Protein AF-A0AAV7A1L1-F1 (afdb_monomer)

pLDDT: mean 84.7, std 12.06, range [51.22, 97.75]

Mean predicted aligned error: 12.56 Å

InterPro domains:
  IPR001770 G-protein, gamma subunit [PR00321] (28-43)
  IPR001770 G-protein, gamma subunit [PR00321] (44-58)
  IPR001770 G-protein, gamma subunit [PR00321] (64-81)
  IPR001770 G-protein, gamma subunit [PTHR13809] (8-86)
  IPR015898 G-protein, gamma subunit-like domain [PF00631] (24-85)
  IPR015898 G-protein, gamma subunit-like domain [PS50058] (21-86)
  IPR015898 G-protein, gamma subunit-like domain [SM00224] (25-86)
  IPR015898 G-protein, gamma subunit-like domain [SM01224] (21-86)
  IPR015898 G-protein, gamma subunit-like domain [cd00068] (25-81)
  IPR036284 G-protein gamma-like domain superfamily [G3DSA:4.10.260.10] (18-86)
  IPR036284 G-protein gamma-like domain superfamily [SSF48670] (17-79)

Solvent-accessible surface area (backbone atoms only — not comparable to full-atom values): 5308 Å² total; per-residue (Å²): 121,73,68,60,54,56,50,52,52,52,50,53,51,52,51,52,52,50,52,51,53,53,51,51,51,54,52,50,50,52,51,52,55,49,50,54,56,63,68,67,56,89,78,78,57,67,71,55,55,52,50,53,52,52,51,52,48,62,71,44,40,80,76,33,57,85,75,63,58,64,57,74,90,75,43,89,84,55,76,80,81,79,79,77,87,124

Radius of gyration: 33.42 Å; Cα contacts (8 Å, |Δi|>4): 11; chains: 1; bounding box: 65×34×86 Å

Organism: Engystomops pustulosus (NCBI:txid76066)

Sequence (86 aa):
MRRTQRKSWAEKKKFATKMSATANVSAMKKVVQQLRVEAGINRVKVSQAAADLKQFCMQNAQHDPLLTGISSSTNPFRPPKVCSFL

Structure (mmCIF, N/CA/C/O backbone):
data_AF-A0AAV7A1L1-F1
#
_entry.id   AF-A0AAV7A1L1-F1
#
loop_
_atom_site.group_PDB
_atom_site.id
_atom_site.type_symbol
_atom_site.label_atom_id
_atom_site.label_alt_id
_atom_site.label_comp_id
_atom_site.label_asym_id
_atom_site.label_entity_id
_atom_site.label_seq_id
_atom_site.pdbx_PDB_ins_code
_atom_site.Cartn_x
_atom_site.Cartn_y
_atom_site.Cartn_z
_atom_site.occupancy
_atom_site.B_iso_or_equiv
_atom_site.auth_seq_id
_atom_site.auth_comp_id
_atom_site.auth_asym_id
_atom_site.auth_atom_id
_atom_site.pdbx_PDB_model_num
ATOM 1 N N .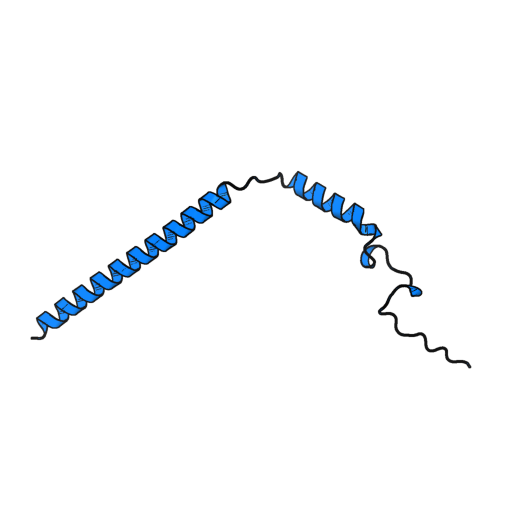 MET A 1 1 ? -14.956 -12.128 61.703 1.00 60.00 1 MET A N 1
ATOM 2 C CA . MET A 1 1 ? -13.715 -11.814 60.950 1.00 60.00 1 MET A CA 1
ATOM 3 C C . MET A 1 1 ? -13.718 -12.208 59.462 1.00 60.00 1 MET A C 1
ATOM 5 O O . MET A 1 1 ? -13.293 -11.398 58.657 1.00 60.00 1 MET A O 1
ATOM 9 N N . ARG A 1 2 ? -14.215 -13.380 59.025 1.00 61.34 2 ARG A N 1
ATOM 10 C CA . ARG A 1 2 ? -14.135 -13.788 57.593 1.00 61.34 2 ARG A CA 1
ATOM 11 C C . ARG A 1 2 ? -15.060 -13.029 56.614 1.00 61.34 2 ARG A C 1
ATOM 13 O O . ARG A 1 2 ? -14.751 -12.912 55.431 1.00 61.34 2 ARG A O 1
ATOM 20 N N . ARG A 1 3 ? -16.194 -12.485 57.082 1.00 63.00 3 ARG A N 1
ATOM 21 C CA . ARG A 1 3 ? -17.155 -11.738 56.234 1.00 63.00 3 ARG A CA 1
ATOM 22 C C . ARG A 1 3 ? -16.624 -10.380 55.757 1.00 63.00 3 ARG A C 1
ATOM 24 O O . ARG A 1 3 ? -16.929 -9.979 54.639 1.00 63.00 3 ARG A O 1
ATOM 31 N N . THR A 1 4 ? -15.822 -9.692 56.565 1.00 65.38 4 THR A N 1
ATOM 32 C CA . THR A 1 4 ? -15.229 -8.391 56.212 1.00 65.38 4 THR A CA 1
ATOM 33 C C . THR A 1 4 ? -14.141 -8.527 55.145 1.00 65.38 4 THR A C 1
ATOM 35 O O . THR A 1 4 ? -14.098 -7.715 54.225 1.00 65.38 4 THR A O 1
ATOM 38 N N . GLN A 1 5 ? -13.349 -9.606 55.165 1.00 66.12 5 GLN A N 1
ATOM 39 C CA . GLN A 1 5 ? -12.371 -9.873 54.102 1.00 66.12 5 GLN A CA 1
ATOM 40 C C . GLN A 1 5 ? -13.017 -10.152 52.736 1.00 66.12 5 GLN A C 1
ATOM 42 O O . GLN A 1 5 ? -12.553 -9.621 51.729 1.00 66.12 5 GLN A O 1
ATOM 47 N N . ARG A 1 6 ? -14.122 -10.915 52.678 1.00 68.62 6 ARG A N 1
ATOM 48 C CA . ARG A 1 6 ? -14.843 -11.153 51.408 1.00 68.62 6 ARG A CA 1
ATOM 49 C C . ARG A 1 6 ? -15.423 -9.867 50.815 1.00 68.62 6 ARG A C 1
ATOM 51 O O . ARG A 1 6 ? -15.368 -9.695 49.601 1.00 68.62 6 ARG A O 1
ATOM 58 N N . LYS A 1 7 ? -15.948 -8.964 51.653 1.00 70.94 7 LYS A N 1
ATOM 59 C CA . LYS A 1 7 ? -16.447 -7.653 51.201 1.00 70.94 7 LYS A CA 1
ATOM 60 C C . LYS A 1 7 ? -15.315 -6.791 50.628 1.00 70.94 7 LYS A C 1
ATOM 62 O O . LYS A 1 7 ? -15.437 -6.328 49.500 1.00 70.94 7 LYS A O 1
ATOM 67 N N . SER A 1 8 ? -14.183 -6.700 51.332 1.00 81.06 8 SER A N 1
ATOM 68 C CA . SER A 1 8 ? -12.997 -5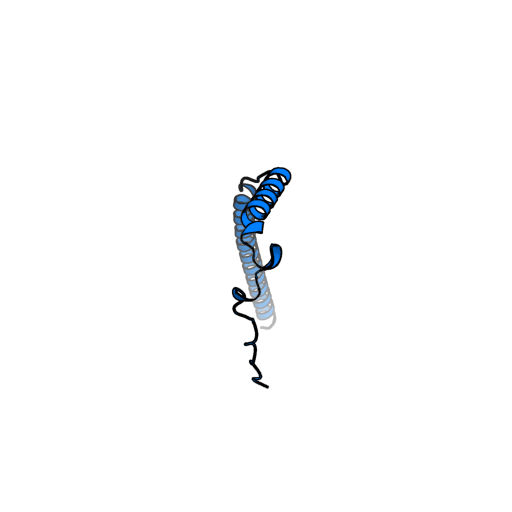.961 50.871 1.00 81.06 8 SER A CA 1
ATOM 69 C C . SER A 1 8 ? -12.452 -6.479 49.533 1.00 81.06 8 SER A C 1
ATOM 71 O O . SER A 1 8 ? -12.117 -5.693 48.646 1.00 81.06 8 SER A O 1
ATOM 73 N N . TRP A 1 9 ? -12.407 -7.801 49.342 1.00 75.50 9 TRP A N 1
ATOM 74 C CA . TRP A 1 9 ? -11.931 -8.394 48.090 1.00 75.50 9 TRP A CA 1
ATOM 75 C C . TRP A 1 9 ? -12.888 -8.126 46.920 1.00 75.50 9 TRP A C 1
ATOM 77 O O . TRP A 1 9 ? -12.449 -7.822 45.811 1.00 75.50 9 TRP A O 1
ATOM 87 N N . ALA A 1 10 ? -14.200 -8.163 47.172 1.00 84.69 10 ALA A N 1
ATOM 88 C CA . ALA A 1 10 ? -15.207 -7.807 46.176 1.00 84.69 10 ALA A CA 1
ATOM 89 C C . ALA A 1 10 ? -15.128 -6.323 45.770 1.00 84.69 10 ALA A C 1
ATOM 91 O O . ALA A 1 10 ? -15.269 -6.010 44.591 1.00 84.69 10 ALA A O 1
ATOM 92 N N . GLU A 1 11 ? -14.863 -5.412 46.708 1.00 82.56 11 GLU A N 1
ATOM 93 C CA . GLU A 1 11 ? -14.672 -3.980 46.431 1.00 82.56 11 GLU A CA 1
ATOM 94 C C . GLU A 1 11 ? -13.401 -3.699 45.628 1.00 82.56 11 GLU A C 1
ATOM 96 O O . GLU A 1 11 ? -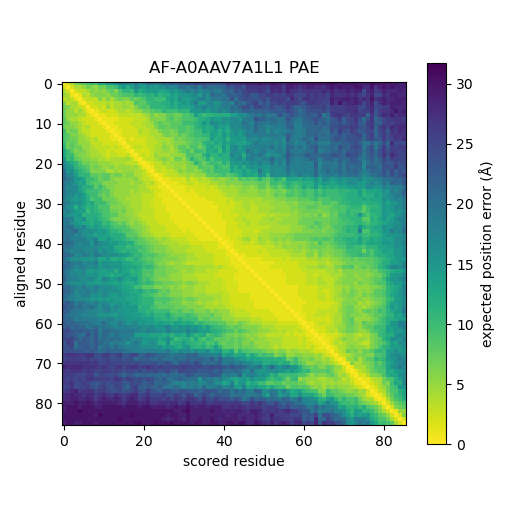13.460 -3.002 44.614 1.00 82.56 11 GLU A O 1
ATOM 101 N N . LYS A 1 12 ? -12.274 -4.318 46.005 1.00 81.69 12 LYS A N 1
ATOM 102 C CA . LYS A 1 12 ? -11.026 -4.245 45.229 1.00 81.69 12 LYS A CA 1
ATOM 103 C C . LYS A 1 12 ? -11.223 -4.755 43.802 1.00 81.69 12 LYS A C 1
ATOM 105 O O . LYS A 1 12 ? -10.762 -4.117 42.858 1.00 81.69 12 LYS A O 1
ATOM 110 N N . LYS A 1 13 ? -11.961 -5.858 43.628 1.00 83.94 13 LYS A N 1
ATOM 111 C CA . LYS A 1 13 ? -12.279 -6.408 42.304 1.00 83.94 13 LYS A CA 1
ATOM 112 C C . LYS A 1 13 ? -13.159 -5.454 41.488 1.00 83.94 13 LYS A C 1
ATOM 114 O O . LYS A 1 13 ? -12.851 -5.203 40.329 1.00 83.94 13 LYS A O 1
ATOM 119 N N . LYS A 1 14 ? -14.194 -4.857 42.094 1.00 84.06 14 LYS A N 1
ATOM 120 C CA . LYS A 1 14 ? -15.046 -3.840 41.446 1.00 84.06 14 LYS A CA 1
ATOM 121 C C . LYS A 1 14 ? -14.248 -2.611 40.999 1.00 84.06 14 LYS A C 1
ATOM 123 O O . LYS A 1 14 ? -14.447 -2.131 39.885 1.00 84.06 14 LYS A O 1
ATOM 128 N N . PHE A 1 15 ? -13.335 -2.120 41.837 1.00 81.75 15 PHE A N 1
ATOM 129 C CA . PHE A 1 15 ? -12.474 -0.985 41.503 1.00 81.75 15 PHE A CA 1
ATOM 130 C C . PHE A 1 15 ? -11.504 -1.317 40.359 1.00 81.75 15 PHE A C 1
ATOM 132 O O . PHE A 1 15 ? -11.402 -0.550 39.404 1.00 81.75 15 PHE A O 1
ATOM 139 N N . ALA A 1 16 ? -10.870 -2.495 40.393 1.00 80.69 16 ALA A N 1
ATOM 140 C CA . ALA A 1 16 ? -9.981 -2.961 39.328 1.00 80.69 16 ALA A CA 1
ATOM 141 C C . ALA A 1 16 ? -10.708 -3.107 37.978 1.00 80.69 16 ALA A C 1
ATOM 143 O O . ALA A 1 16 ? -10.208 -2.647 36.952 1.00 80.69 16 ALA A O 1
ATOM 144 N N . THR A 1 17 ? -11.922 -3.672 37.967 1.00 82.44 17 THR A N 1
ATOM 145 C CA . THR A 1 17 ? -12.746 -3.766 36.749 1.00 82.44 17 THR A CA 1
ATOM 146 C C . THR A 1 17 ? -13.137 -2.383 36.222 1.00 82.44 17 THR A C 1
ATOM 148 O O . THR A 1 17 ? -13.065 -2.150 35.018 1.00 82.44 17 THR A O 1
ATOM 151 N N . LYS A 1 18 ? -13.487 -1.436 37.104 1.00 82.44 18 LYS A N 1
ATOM 152 C CA . LYS A 1 18 ? -13.796 -0.051 36.714 1.00 82.44 18 LYS A CA 1
ATOM 153 C C . LYS A 1 18 ? -12.581 0.651 36.100 1.00 82.44 18 LYS A C 1
ATOM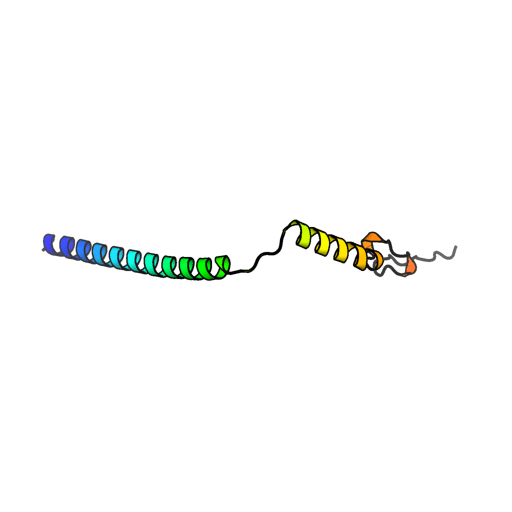 155 O O . LYS A 1 18 ? -12.720 1.288 35.060 1.00 82.44 18 LYS A O 1
ATOM 160 N N . MET A 1 19 ? -11.396 0.488 36.692 1.00 79.12 19 MET A N 1
ATOM 161 C CA . MET A 1 19 ? -10.147 1.037 36.154 1.00 79.12 19 MET A CA 1
ATOM 162 C C . MET A 1 19 ? -9.786 0.448 34.784 1.00 79.12 19 MET A C 1
ATOM 164 O O . MET A 1 19 ? -9.441 1.193 33.865 1.00 79.12 19 MET A O 1
ATOM 168 N N . SER A 1 20 ? -9.933 -0.869 34.611 1.00 78.94 20 SER A N 1
ATOM 169 C CA . SER A 1 20 ? -9.739 -1.532 33.315 1.00 78.94 20 SER A CA 1
ATOM 170 C C . SER A 1 20 ? -10.725 -1.016 32.258 1.00 78.94 20 SER A C 1
ATOM 172 O O . SER A 1 20 ? -10.313 -0.668 31.153 1.00 78.94 20 SER A O 1
ATOM 174 N N . ALA A 1 21 ? -12.003 -0.849 32.610 1.00 81.31 21 ALA A N 1
ATOM 175 C CA . ALA A 1 21 ? -13.002 -0.281 31.707 1.00 81.31 21 ALA A CA 1
ATOM 176 C C . ALA A 1 21 ? -12.651 1.159 31.284 1.00 81.31 21 ALA A C 1
ATOM 178 O O . ALA A 1 21 ? -12.748 1.494 30.105 1.00 81.31 21 ALA A O 1
ATOM 179 N N . THR A 1 22 ? -12.179 2.006 32.207 1.00 82.00 22 THR A N 1
ATOM 180 C CA . THR A 1 22 ? -11.746 3.375 31.871 1.00 82.00 22 THR A CA 1
ATOM 181 C C . THR A 1 22 ? -10.514 3.418 30.964 1.00 82.00 22 THR A C 1
ATOM 183 O O . THR A 1 22 ? -10.447 4.271 30.078 1.00 82.00 22 THR A O 1
ATOM 186 N N . ALA A 1 23 ? -9.569 2.486 31.136 1.00 82.44 23 ALA A N 1
ATOM 187 C CA . ALA A 1 23 ? -8.398 2.354 30.269 1.00 82.44 23 ALA A CA 1
ATOM 188 C C . ALA A 1 23 ? -8.784 1.893 28.851 1.00 82.44 23 ALA A C 1
ATOM 190 O O . ALA A 1 23 ? -8.267 2.410 27.863 1.00 82.44 23 ALA A O 1
ATOM 191 N N . ASN A 1 24 ? -9.764 0.996 28.734 1.00 90.19 24 ASN A N 1
ATOM 192 C CA . ASN A 1 24 ? -10.295 0.575 27.437 1.00 90.19 24 ASN A CA 1
ATOM 193 C C . ASN A 1 24 ? -11.005 1.731 26.714 1.00 90.19 24 ASN A C 1
ATOM 195 O O . ASN A 1 24 ? -10.800 1.936 25.520 1.00 90.19 24 ASN A O 1
ATOM 199 N N . VAL A 1 25 ? -11.778 2.547 27.438 1.00 91.12 25 VAL A N 1
ATOM 200 C CA . VAL A 1 25 ? -12.437 3.732 26.862 1.00 91.12 25 VAL A CA 1
ATOM 201 C C . VAL A 1 25 ? -11.417 4.768 26.382 1.00 91.12 25 VAL A C 1
ATOM 203 O O . VAL A 1 25 ? -11.610 5.369 25.325 1.00 91.12 25 VAL A O 1
ATOM 206 N N . SER A 1 26 ? -10.325 4.996 27.118 1.00 90.31 26 SER A N 1
ATOM 207 C CA . SER A 1 26 ? -9.286 5.937 26.683 1.00 90.31 26 SER A CA 1
ATOM 208 C C . SER A 1 26 ? -8.518 5.424 25.459 1.00 90.31 26 SER A C 1
ATOM 210 O O . SER A 1 26 ? -8.246 6.210 24.551 1.00 90.31 26 SER A O 1
ATOM 212 N N . ALA A 1 27 ? -8.249 4.117 25.374 1.00 93.00 27 ALA A N 1
ATOM 213 C CA . ALA A 1 27 ? -7.681 3.490 24.182 1.00 93.00 27 ALA A CA 1
ATOM 214 C C . ALA A 1 27 ? -8.615 3.629 22.966 1.00 93.00 27 ALA A C 1
ATOM 216 O O . ALA A 1 27 ? -8.184 4.078 21.906 1.00 93.00 27 ALA A O 1
ATOM 217 N N . MET A 1 28 ? -9.911 3.350 23.129 1.00 94.06 28 MET A N 1
ATOM 218 C CA . MET A 1 28 ? -10.899 3.509 22.056 1.00 94.06 28 MET A CA 1
ATOM 219 C C . MET A 1 28 ? -11.007 4.953 21.562 1.00 94.06 28 MET A C 1
ATOM 221 O O . MET A 1 28 ? -11.108 5.186 20.361 1.00 94.06 28 MET A O 1
ATOM 225 N N . LYS A 1 29 ? -10.947 5.942 22.463 1.00 95.56 29 LYS A N 1
ATOM 226 C CA . LYS A 1 29 ? -10.942 7.361 22.074 1.00 95.56 29 LYS A CA 1
ATOM 227 C C . LYS A 1 29 ? -9.753 7.703 21.176 1.00 95.56 29 LYS A C 1
ATOM 229 O O . LYS A 1 29 ? -9.939 8.419 20.195 1.00 95.56 29 LYS A O 1
ATOM 234 N N . LYS A 1 30 ? -8.564 7.165 21.475 1.00 95.62 30 LYS A N 1
ATOM 235 C CA . LYS A 1 30 ? -7.372 7.339 20.628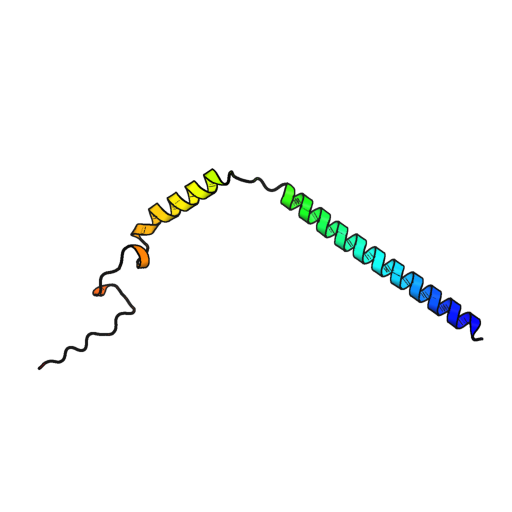 1.00 95.62 30 LYS A CA 1
ATOM 236 C C . LYS A 1 30 ? -7.575 6.722 19.245 1.00 95.62 30 LYS A C 1
ATOM 238 O O . LYS A 1 30 ? -7.283 7.378 18.253 1.00 95.62 30 LYS A O 1
ATOM 243 N N . VAL A 1 31 ? -8.140 5.515 19.173 1.00 96.56 31 VAL A N 1
ATOM 244 C CA . VAL A 1 31 ? -8.456 4.856 17.892 1.00 96.56 31 VAL A CA 1
ATOM 245 C C . VAL A 1 31 ? -9.448 5.686 17.078 1.00 96.56 31 VAL A C 1
ATOM 247 O O . VAL A 1 31 ? -9.217 5.939 15.903 1.00 96.56 31 VAL A O 1
ATOM 250 N N . VAL A 1 32 ? -10.521 6.185 17.694 1.00 97.19 32 VAL A N 1
ATOM 251 C CA . VAL A 1 32 ? -11.499 7.039 16.999 1.00 97.19 32 VAL A CA 1
ATOM 252 C C . VAL A 1 32 ? -10.853 8.329 16.496 1.00 97.19 32 VAL A C 1
ATOM 254 O O . VAL A 1 32 ? -11.146 8.768 15.387 1.00 97.19 32 VAL A O 1
ATOM 257 N N . GLN A 1 33 ? -9.973 8.944 17.289 1.00 97.12 33 GLN A N 1
ATOM 258 C CA . GLN A 1 33 ? -9.241 10.131 16.859 1.00 97.12 33 GLN A CA 1
ATOM 259 C C . GLN A 1 33 ? -8.350 9.831 15.646 1.00 97.12 33 GLN A C 1
ATOM 261 O O . GLN A 1 33 ? -8.373 10.603 14.692 1.00 97.12 33 GLN A O 1
ATOM 266 N N . GLN A 1 34 ? -7.644 8.699 15.647 1.00 97.44 34 GLN A N 1
ATOM 267 C CA . GLN A 1 34 ? -6.829 8.257 14.516 1.00 97.44 34 GLN A CA 1
ATOM 268 C C . GLN A 1 34 ? -7.675 8.031 13.255 1.00 97.44 34 GLN A C 1
ATOM 270 O O . GLN A 1 34 ? -7.377 8.580 12.198 1.00 97.44 34 GLN A O 1
ATOM 275 N N . LEU A 1 35 ? -8.789 7.305 13.380 1.00 97.75 35 LEU A N 1
ATOM 276 C CA . LEU A 1 35 ? -9.687 7.025 12.257 1.00 97.75 35 LEU A CA 1
ATOM 277 C C . LEU A 1 35 ? -10.279 8.299 11.645 1.00 97.75 35 LEU A C 1
ATOM 279 O O . LEU A 1 35 ? -10.465 8.367 10.435 1.00 97.75 35 LEU A O 1
ATOM 283 N N . ARG A 1 36 ? -10.558 9.330 12.454 1.00 97.69 36 ARG A N 1
ATOM 284 C CA . ARG A 1 36 ? -11.018 10.632 11.940 1.00 97.69 36 ARG A CA 1
ATOM 285 C C . ARG A 1 36 ? -9.963 11.306 11.068 1.00 97.69 36 ARG A C 1
ATOM 287 O O . ARG A 1 36 ? -10.319 11.885 10.046 1.00 97.69 36 ARG A O 1
ATOM 294 N N . VAL A 1 37 ? -8.691 11.218 11.456 1.00 97.56 37 VAL A N 1
ATOM 295 C CA . VAL A 1 37 ? -7.578 11.750 10.657 1.00 97.56 37 VAL A CA 1
ATOM 296 C C . VAL A 1 37 ? -7.455 10.973 9.346 1.00 97.56 37 VAL A C 1
ATOM 298 O O . VAL A 1 37 ? -7.417 11.580 8.281 1.00 97.56 37 VAL A O 1
ATOM 301 N N . GLU A 1 38 ? -7.478 9.640 9.397 1.00 96.50 38 GLU A N 1
ATOM 302 C CA . GLU A 1 38 ? -7.364 8.780 8.207 1.00 96.50 38 GLU A CA 1
ATOM 303 C C . GLU A 1 38 ? -8.556 8.904 7.245 1.00 96.50 38 GLU A C 1
ATOM 305 O O . GLU A 1 38 ? -8.405 8.829 6.021 1.00 96.50 38 GLU A O 1
ATOM 310 N N . ALA A 1 39 ? -9.758 9.131 7.779 1.00 95.94 39 ALA A N 1
ATOM 311 C CA . ALA A 1 39 ? -10.944 9.406 6.977 1.00 95.94 39 ALA A CA 1
ATOM 312 C C . ALA A 1 39 ? -10.806 10.720 6.192 1.00 95.94 39 ALA A C 1
ATOM 314 O O . ALA A 1 39 ? -11.255 10.784 5.048 1.00 95.94 39 ALA A O 1
ATOM 315 N N . GLY A 1 40 ? -10.140 11.724 6.775 1.00 96.12 40 GLY A N 1
ATOM 316 C CA . GLY A 1 40 ? -9.879 13.028 6.161 1.00 96.12 40 GLY A CA 1
ATOM 317 C C . GLY A 1 40 ? -8.772 13.045 5.102 1.00 96.12 40 GLY A C 1
ATOM 318 O O . GLY A 1 40 ? -8.519 14.095 4.517 1.00 96.12 40 GLY A O 1
ATOM 319 N N . ILE A 1 41 ? -8.105 11.917 4.832 1.00 96.38 41 ILE A N 1
ATOM 320 C CA . ILE A 1 41 ? -7.073 11.843 3.792 1.00 96.38 41 ILE A CA 1
ATOM 321 C C . ILE A 1 41 ? -7.724 11.927 2.405 1.00 96.38 41 ILE A C 1
ATOM 323 O O . ILE A 1 41 ? -8.582 11.112 2.046 1.00 96.38 41 ILE A O 1
ATOM 327 N N . ASN A 1 42 ? -7.259 12.882 1.598 1.00 96.62 42 ASN A N 1
ATOM 328 C CA . ASN A 1 42 ? -7.657 13.017 0.201 1.00 96.62 42 ASN A CA 1
ATOM 329 C C . ASN A 1 42 ? -7.124 11.837 -0.619 1.00 96.62 42 ASN A C 1
ATOM 331 O O . ASN A 1 42 ? -5.918 11.600 -0.680 1.00 96.62 42 ASN A O 1
ATOM 335 N N . ARG A 1 43 ? -8.034 11.095 -1.256 1.00 96.25 43 ARG A N 1
ATOM 336 C CA . ARG A 1 43 ? -7.704 9.931 -2.087 1.00 96.25 43 ARG A CA 1
ATOM 337 C C . ARG A 1 43 ? -7.713 10.317 -3.560 1.00 96.25 43 ARG A C 1
ATOM 339 O O . ARG A 1 43 ? -8.577 11.067 -4.007 1.00 96.25 43 ARG A O 1
ATOM 346 N N . VAL A 1 44 ? -6.784 9.747 -4.318 1.00 96.62 44 VAL A N 1
ATOM 347 C CA . VAL A 1 44 ? -6.777 9.819 -5.783 1.00 96.62 44 VAL A CA 1
ATOM 348 C C . VAL A 1 44 ? -7.536 8.631 -6.374 1.00 96.62 44 VAL A C 1
ATOM 350 O O . VAL A 1 44 ? -7.686 7.588 -5.733 1.00 96.62 44 VAL A O 1
ATOM 353 N N . LYS A 1 45 ? -8.031 8.773 -7.608 1.00 97.62 45 LYS A N 1
ATOM 354 C CA . LYS A 1 45 ? -8.670 7.660 -8.321 1.00 97.62 45 LYS A CA 1
ATOM 355 C C . LYS A 1 45 ? -7.646 6.558 -8.570 1.00 97.62 45 LYS A C 1
ATOM 357 O O . LYS A 1 45 ? -6.536 6.836 -9.017 1.00 97.62 45 LYS A O 1
ATOM 362 N N . VAL A 1 46 ? -8.057 5.307 -8.379 1.00 97.56 46 VAL A N 1
ATOM 363 C CA . VAL A 1 46 ? -7.203 4.137 -8.642 1.00 97.56 46 VAL A CA 1
ATOM 364 C C . VAL A 1 46 ? -6.718 4.122 -10.093 1.00 97.56 46 VAL A C 1
ATOM 366 O O . VAL A 1 46 ? -5.558 3.820 -10.347 1.00 97.56 46 VAL A O 1
ATOM 369 N N . SER A 1 47 ? -7.568 4.527 -11.041 1.00 97.62 47 SER A N 1
ATOM 370 C CA . SER A 1 47 ? -7.190 4.641 -12.453 1.00 97.62 47 SER A CA 1
ATOM 371 C C . SER A 1 47 ? -6.071 5.659 -12.691 1.00 97.62 47 SER A C 1
ATOM 373 O O . SER A 1 47 ? -5.194 5.403 -13.509 1.00 97.62 47 SER A O 1
ATOM 375 N N . GLN A 1 48 ? -6.081 6.785 -11.968 1.00 97.31 48 GLN A N 1
ATOM 376 C CA . GLN A 1 48 ? -5.028 7.798 -12.060 1.00 97.31 48 GLN A CA 1
ATOM 377 C C . GLN A 1 48 ? -3.726 7.264 -11.465 1.00 97.31 48 GLN A C 1
ATOM 379 O O . GLN A 1 48 ? -2.709 7.263 -12.144 1.00 97.31 48 GLN A O 1
ATOM 384 N N . ALA A 1 49 ? -3.777 6.714 -10.248 1.00 97.69 49 ALA A N 1
ATOM 385 C CA . ALA A 1 49 ? -2.598 6.137 -9.606 1.00 97.69 49 ALA A CA 1
ATOM 386 C C . ALA A 1 49 ? -1.958 5.027 -10.461 1.00 97.69 49 ALA A C 1
ATOM 388 O O . ALA A 1 49 ? -0.740 4.957 -10.580 1.00 97.69 49 ALA A O 1
ATOM 389 N N . ALA A 1 50 ? -2.770 4.183 -11.107 1.00 97.62 50 ALA A N 1
ATOM 390 C CA . ALA A 1 50 ? -2.278 3.149 -12.014 1.00 97.62 50 ALA A CA 1
ATOM 391 C C . ALA A 1 50 ? -1.599 3.733 -13.266 1.00 97.62 50 ALA A C 1
ATOM 393 O O . ALA A 1 50 ? -0.573 3.211 -13.704 1.00 97.62 50 ALA A O 1
ATOM 394 N N . ALA A 1 51 ? -2.150 4.812 -13.834 1.00 97.50 51 ALA A N 1
ATOM 395 C CA . ALA A 1 51 ? -1.540 5.508 -14.963 1.00 97.50 51 ALA A CA 1
ATOM 396 C C . ALA A 1 51 ? -0.197 6.142 -14.571 1.00 97.50 51 ALA A C 1
ATOM 398 O O . ALA A 1 51 ? 0.785 5.954 -15.287 1.00 97.50 51 ALA A O 1
ATOM 399 N N . ASP A 1 52 ? -0.136 6.797 -13.410 1.00 97.00 52 ASP A N 1
ATOM 400 C CA . ASP A 1 52 ? 1.078 7.433 -12.892 1.00 97.00 52 ASP A CA 1
ATOM 401 C C . ASP A 1 52 ? 2.185 6.397 -12.642 1.00 97.00 52 ASP A C 1
ATOM 403 O O . ASP A 1 52 ? 3.326 6.581 -13.069 1.00 97.00 52 ASP A O 1
ATOM 407 N N . LEU A 1 53 ? 1.839 5.257 -12.028 1.00 97.25 53 LEU A N 1
ATOM 408 C CA . LEU A 1 53 ? 2.770 4.144 -11.819 1.00 97.25 53 LEU A CA 1
ATOM 409 C C . LEU A 1 53 ? 3.291 3.586 -13.146 1.00 97.25 53 LEU A C 1
ATOM 411 O O . LEU A 1 53 ? 4.498 3.416 -13.314 1.00 97.25 53 LEU A O 1
ATOM 415 N N . LYS A 1 54 ? 2.401 3.339 -14.116 1.00 95.25 54 LYS A N 1
ATOM 416 C CA . LYS A 1 54 ? 2.794 2.861 -15.448 1.00 9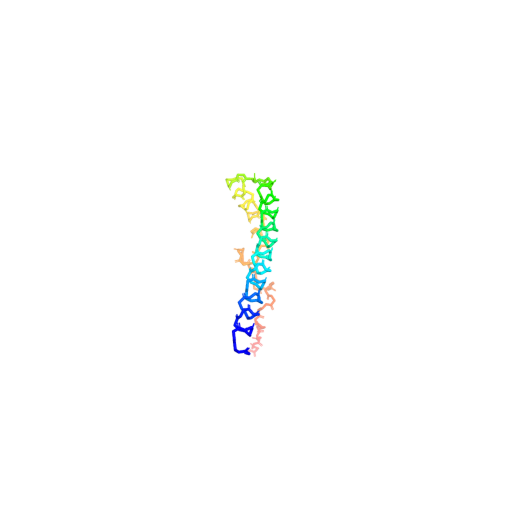5.25 54 LYS A CA 1
ATOM 417 C C . LYS A 1 54 ? 3.742 3.847 -16.125 1.00 95.25 54 LYS A C 1
ATOM 419 O O . LYS A 1 54 ? 4.754 3.432 -16.686 1.00 95.25 54 LYS A O 1
ATOM 424 N N . GLN A 1 55 ? 3.416 5.134 -16.086 1.00 97.00 55 GLN A N 1
ATOM 425 C CA . GLN A 1 55 ? 4.226 6.174 -16.702 1.00 97.00 55 GLN A CA 1
ATOM 426 C C . GLN A 1 55 ? 5.616 6.241 -16.067 1.00 97.00 55 GLN A C 1
ATOM 428 O O . GLN A 1 55 ? 6.609 6.264 -16.794 1.00 97.00 55 GLN A O 1
ATOM 433 N N . PHE A 1 56 ? 5.694 6.189 -14.736 1.00 96.50 56 PHE A N 1
ATOM 434 C CA . PHE A 1 56 ? 6.963 6.139 -14.019 1.00 96.50 56 PHE A CA 1
ATOM 435 C C . PHE A 1 56 ? 7.800 4.927 -14.442 1.00 96.50 56 PHE A C 1
ATOM 437 O O . PHE A 1 56 ? 8.976 5.074 -14.777 1.00 96.50 56 PHE A O 1
ATOM 444 N N . CYS A 1 57 ? 7.196 3.737 -14.498 1.00 95.38 57 CYS A N 1
ATOM 445 C CA . CYS A 1 57 ? 7.890 2.535 -14.952 1.00 95.38 57 CYS A CA 1
ATOM 446 C C . CYS A 1 57 ? 8.391 2.675 -16.395 1.00 95.38 57 CYS A C 1
ATOM 448 O O . CYS A 1 57 ? 9.541 2.355 -16.659 1.00 95.38 57 CYS A O 1
ATOM 450 N N . MET A 1 58 ? 7.583 3.190 -17.325 1.00 93.12 58 MET A N 1
ATOM 451 C CA . MET A 1 58 ? 7.992 3.353 -18.728 1.00 93.12 58 MET A CA 1
ATOM 452 C C . MET A 1 58 ? 9.146 4.346 -18.904 1.00 93.12 58 MET A C 1
ATOM 454 O O . MET A 1 58 ? 10.040 4.100 -19.710 1.00 93.12 58 MET A O 1
ATOM 458 N N . GLN A 1 59 ? 9.142 5.446 -18.147 1.00 94.06 59 GLN A N 1
ATOM 459 C CA . GLN A 1 59 ? 10.212 6.447 -18.185 1.00 94.06 59 GLN A CA 1
ATOM 460 C C . GLN A 1 59 ? 11.536 5.892 -17.646 1.00 94.06 59 GLN A C 1
ATOM 462 O O . GLN A 1 59 ? 12.594 6.188 -18.193 1.00 94.06 59 GLN A O 1
ATOM 467 N N . ASN A 1 60 ? 11.481 5.061 -16.603 1.00 92.19 60 ASN A N 1
ATOM 468 C CA . ASN A 1 60 ? 12.674 4.515 -15.955 1.00 92.19 60 ASN A CA 1
ATOM 469 C C . ASN A 1 60 ? 13.108 3.154 -16.514 1.00 92.19 60 ASN A C 1
ATOM 471 O O . ASN A 1 60 ? 14.235 2.737 -16.265 1.00 92.19 60 ASN A O 1
ATOM 475 N N . ALA A 1 61 ? 12.267 2.480 -17.306 1.00 89.50 61 ALA A N 1
ATOM 476 C CA . ALA A 1 61 ? 12.559 1.152 -17.844 1.00 89.50 61 ALA A CA 1
ATOM 477 C C . ALA A 1 61 ? 13.862 1.112 -18.649 1.00 89.50 61 ALA A C 1
ATOM 479 O O . ALA A 1 61 ? 14.579 0.123 -18.588 1.00 89.50 61 ALA A O 1
ATOM 480 N N . GLN A 1 62 ? 14.194 2.188 -19.370 1.00 84.88 62 GLN A N 1
ATOM 481 C CA . GLN A 1 62 ? 15.431 2.264 -20.156 1.00 84.88 62 GLN A CA 1
ATOM 482 C C . GLN A 1 62 ? 16.691 2.364 -19.286 1.00 84.88 62 GLN A C 1
ATOM 484 O O . GLN A 1 62 ? 17.777 1.982 -19.713 1.00 84.88 62 GLN A O 1
ATOM 489 N N . HIS A 1 63 ? 16.543 2.870 -18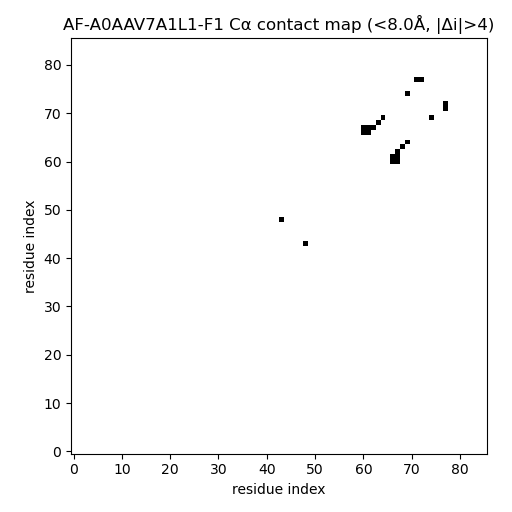.064 1.00 86.00 63 HIS A N 1
ATOM 490 C CA . HIS A 1 63 ? 17.628 3.013 -17.102 1.00 86.00 63 HIS A CA 1
ATOM 491 C C . HIS A 1 63 ? 17.750 1.819 -16.162 1.00 86.00 63 HIS A C 1
ATOM 493 O O . HIS A 1 63 ? 18.690 1.791 -15.376 1.00 86.00 63 HIS A O 1
ATOM 499 N N . ASP A 1 64 ? 16.832 0.854 -16.238 1.00 89.31 64 ASP A N 1
ATOM 500 C CA . ASP A 1 64 ? 16.873 -0.367 -15.447 1.00 89.31 64 ASP A CA 1
ATOM 501 C C . ASP A 1 64 ? 17.730 -1.432 -16.163 1.00 89.31 64 ASP A C 1
ATOM 503 O O . ASP A 1 64 ? 17.291 -2.002 -17.172 1.00 89.31 64 ASP A O 1
ATOM 507 N N . PRO A 1 65 ? 18.940 -1.741 -15.650 1.00 86.44 65 PRO A N 1
ATOM 508 C CA . PRO A 1 65 ? 19.842 -2.743 -16.217 1.00 86.44 65 PRO A CA 1
ATOM 509 C C . PRO A 1 65 ? 19.240 -4.147 -16.313 1.00 86.44 65 PRO A C 1
ATOM 511 O O . PRO A 1 65 ? 19.705 -4.960 -17.114 1.00 86.44 65 PRO A O 1
ATOM 514 N N . LEU A 1 66 ? 18.245 -4.450 -15.473 1.00 86.75 66 LEU A N 1
ATOM 515 C CA . LEU A 1 66 ? 17.585 -5.752 -15.426 1.00 86.75 66 LEU A CA 1
ATOM 516 C C . LEU A 1 66 ? 16.511 -5.883 -16.507 1.00 86.75 66 LEU A C 1
ATOM 518 O O . LEU A 1 66 ? 16.231 -6.997 -16.945 1.00 86.75 66 LEU A O 1
ATOM 522 N N . LEU A 1 67 ? 15.931 -4.763 -16.948 1.00 85.88 67 LEU A N 1
ATOM 523 C CA . LEU A 1 67 ? 14.908 -4.741 -17.994 1.00 85.88 67 LEU A CA 1
ATOM 524 C C . LEU A 1 67 ? 15.507 -4.586 -19.392 1.00 85.88 67 LEU A C 1
ATOM 526 O O . LEU A 1 67 ? 15.082 -5.283 -20.310 1.00 85.88 67 LEU A O 1
ATOM 530 N N . THR A 1 68 ? 16.484 -3.694 -19.576 1.00 83.44 68 THR A N 1
ATOM 531 C CA . THR A 1 68 ? 17.127 -3.482 -20.889 1.00 83.44 68 THR A CA 1
ATOM 532 C C . THR A 1 68 ? 18.229 -4.487 -21.190 1.00 83.44 68 THR A C 1
ATOM 534 O O . THR A 1 68 ? 18.562 -4.707 -22.354 1.00 83.44 68 THR A O 1
ATOM 537 N N . GLY A 1 69 ? 18.772 -5.122 -20.152 1.00 78.19 69 GLY A N 1
ATOM 538 C CA . GLY A 1 69 ? 19.988 -5.908 -20.250 1.00 78.19 69 GLY A CA 1
ATOM 539 C C . GLY A 1 69 ? 21.211 -5.004 -20.400 1.00 78.19 69 GLY A C 1
ATOM 540 O O . GLY A 1 69 ? 21.233 -4.040 -21.161 1.00 78.19 69 GLY A O 1
ATOM 541 N N . ILE A 1 70 ? 22.276 -5.331 -19.676 1.00 81.19 70 ILE A N 1
ATOM 542 C CA . ILE A 1 70 ? 23.553 -4.626 -19.795 1.00 81.19 70 ILE A CA 1
ATOM 543 C C . ILE A 1 70 ? 24.559 -5.442 -20.584 1.00 81.19 70 ILE A C 1
ATOM 545 O O . ILE A 1 70 ? 24.627 -6.670 -20.479 1.00 81.19 70 ILE A O 1
ATOM 549 N N . SER A 1 71 ? 25.390 -4.733 -21.351 1.00 75.62 71 SER A N 1
ATOM 550 C CA . SER A 1 71 ? 26.541 -5.347 -21.996 1.00 75.62 71 SER A CA 1
ATOM 551 C C . SER A 1 71 ? 27.411 -6.038 -20.956 1.00 75.62 71 SER A C 1
ATOM 553 O O . SER A 1 71 ? 27.599 -5.579 -19.826 1.00 75.62 71 SER A O 1
ATOM 555 N N . SER A 1 72 ? 28.001 -7.140 -21.398 1.00 68.69 72 SER A N 1
ATOM 556 C CA . SER A 1 72 ? 28.950 -7.933 -20.646 1.00 68.69 72 SER A CA 1
ATOM 557 C C . SER A 1 72 ? 30.013 -7.081 -19.936 1.00 68.69 72 SER A C 1
ATOM 559 O O . SER A 1 72 ? 30.284 -7.304 -18.761 1.00 68.69 72 SER A O 1
ATOM 561 N N . SER A 1 73 ? 30.571 -6.084 -20.616 1.00 72.56 73 SER A N 1
ATOM 562 C CA . SER A 1 73 ? 31.624 -5.200 -20.100 1.00 72.56 73 SER A CA 1
ATOM 563 C C . SER A 1 73 ? 31.182 -4.252 -18.982 1.00 72.56 73 SER A C 1
ATOM 565 O O . SER A 1 73 ? 32.022 -3.793 -18.220 1.00 72.56 73 SER A O 1
ATOM 567 N N . THR A 1 74 ? 29.888 -3.948 -18.887 1.00 77.88 74 THR A N 1
ATOM 568 C CA . THR A 1 74 ? 29.334 -2.955 -17.950 1.00 77.88 74 THR A CA 1
ATOM 569 C C . THR A 1 74 ? 28.755 -3.617 -16.695 1.00 77.88 74 THR A C 1
ATOM 571 O O . THR A 1 74 ? 28.362 -2.928 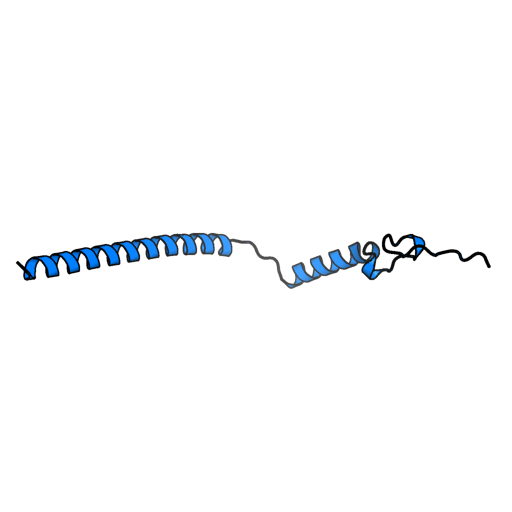-15.761 1.00 77.88 74 THR A O 1
ATOM 574 N N . ASN A 1 75 ? 28.702 -4.955 -16.651 1.00 80.81 75 ASN A N 1
ATOM 575 C CA . ASN A 1 75 ? 28.211 -5.701 -15.495 1.00 80.81 75 ASN A CA 1
ATOM 576 C C . ASN A 1 75 ? 29.312 -5.865 -14.426 1.00 80.81 75 ASN A C 1
ATOM 578 O O . ASN A 1 75 ? 30.245 -6.642 -14.654 1.00 80.81 75 ASN A O 1
ATOM 582 N N . PRO A 1 76 ? 29.191 -5.226 -13.245 1.00 81.38 76 PRO A N 1
ATOM 583 C CA . PRO A 1 76 ? 30.181 -5.337 -12.171 1.00 81.38 76 PRO A CA 1
ATOM 584 C C . PRO A 1 76 ? 30.239 -6.734 -11.534 1.00 81.38 76 PRO A C 1
ATOM 586 O O . PRO A 1 76 ? 31.233 -7.071 -10.900 1.00 81.38 76 PRO A O 1
ATOM 589 N N . PHE A 1 77 ? 29.214 -7.571 -11.727 1.00 82.38 77 PHE A N 1
ATOM 590 C CA . PHE A 1 77 ? 29.176 -8.953 -11.237 1.00 82.38 77 PHE A CA 1
ATOM 591 C C . PHE A 1 77 ? 29.737 -9.969 -12.239 1.00 82.38 77 PHE A C 1
ATOM 593 O O . PHE A 1 77 ? 29.612 -11.178 -12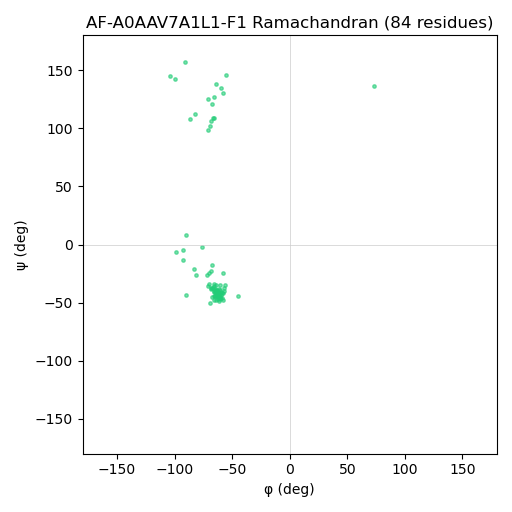.039 1.00 82.38 77 PHE A O 1
ATOM 600 N N . ARG A 1 78 ? 30.342 -9.513 -13.342 1.00 74.56 78 ARG A N 1
ATOM 601 C CA . ARG A 1 78 ? 30.978 -10.408 -14.310 1.00 74.56 78 ARG A CA 1
ATOM 602 C C . ARG A 1 78 ? 32.192 -11.112 -13.679 1.00 74.56 78 ARG A C 1
ATOM 604 O O . ARG A 1 78 ? 33.123 -10.425 -13.262 1.00 74.56 78 ARG A O 1
ATOM 611 N N . PRO A 1 79 ? 32.267 -12.457 -13.727 1.00 76.31 79 PRO A N 1
ATOM 612 C CA . PRO A 1 79 ? 33.506 -13.168 -13.434 1.00 76.31 79 PRO A CA 1
ATOM 613 C C . PRO A 1 79 ? 34.610 -12.737 -14.415 1.00 76.31 79 PRO A C 1
ATOM 615 O O . PRO A 1 79 ? 34.339 -12.658 -15.623 1.00 76.31 79 PRO A O 1
ATOM 618 N N . PRO A 1 80 ? 35.839 -12.455 -13.946 1.00 74.12 80 PRO A N 1
ATOM 619 C CA . PRO A 1 80 ? 36.934 -12.079 -14.829 1.00 74.12 80 PRO A CA 1
ATOM 620 C C . PRO A 1 80 ? 37.166 -13.190 -15.857 1.00 74.12 80 PRO A C 1
ATOM 622 O O . PRO A 1 80 ? 37.255 -14.369 -15.509 1.00 74.12 80 PRO A O 1
ATOM 625 N N . LYS A 1 81 ? 37.250 -12.819 -17.140 1.00 67.38 81 LYS A N 1
ATOM 626 C CA . LYS A 1 81 ? 37.690 -13.761 -18.171 1.00 67.38 81 LYS A CA 1
ATOM 627 C C . LYS A 1 81 ? 39.158 -14.067 -17.891 1.00 67.38 81 LYS A C 1
ATOM 629 O O . LYS A 1 81 ? 40.006 -13.201 -18.083 1.00 67.38 81 LYS A O 1
ATOM 634 N N . VAL A 1 82 ? 39.453 -15.276 -17.426 1.00 66.69 82 VAL A N 1
ATOM 635 C CA . VAL A 1 82 ? 40.822 -15.789 -17.451 1.00 66.69 82 VAL A CA 1
ATOM 636 C C . VAL A 1 82 ? 41.203 -15.956 -18.922 1.00 66.69 82 VAL A C 1
ATOM 638 O O . VAL A 1 82 ? 40.642 -16.789 -19.629 1.00 66.69 82 VAL A O 1
ATOM 641 N N . CYS A 1 83 ? 42.088 -15.097 -19.427 1.00 60.53 83 CYS A N 1
ATOM 642 C CA . CYS A 1 83 ? 42.752 -15.359 -20.697 1.00 60.53 83 CYS A CA 1
ATOM 643 C C . CYS A 1 83 ? 43.742 -16.497 -20.457 1.00 60.53 83 CYS A C 1
ATOM 645 O O . CYS A 1 83 ? 44.838 -16.266 -19.950 1.00 60.53 83 CYS A O 1
ATOM 647 N N . SER A 1 84 ? 43.360 -17.723 -20.803 1.00 60.69 84 SER A N 1
ATOM 648 C CA . SER A 1 84 ? 44.338 -18.777 -21.050 1.00 60.69 84 SER A CA 1
ATOM 649 C C . SER A 1 84 ? 45.068 -18.397 -22.338 1.00 60.69 84 SER A C 1
ATOM 651 O O . SER A 1 84 ? 44.503 -18.525 -23.423 1.00 60.69 84 SER A O 1
ATOM 653 N N . PHE A 1 85 ? 46.287 -17.869 -22.227 1.00 55.47 85 PHE A N 1
ATOM 654 C CA . PHE A 1 85 ? 47.218 -17.889 -23.352 1.00 55.47 85 PHE A CA 1
ATOM 655 C C . PHE A 1 85 ? 47.611 -19.355 -23.558 1.00 55.47 85 PHE A C 1
ATOM 657 O O . PHE A 1 85 ? 48.298 -19.923 -22.708 1.00 55.47 85 PHE A O 1
ATOM 664 N N . LEU A 1 86 ? 47.091 -19.971 -24.620 1.00 51.22 86 LEU A N 1
ATOM 665 C CA . LEU A 1 86 ? 47.575 -21.243 -25.151 1.00 51.22 86 LEU A CA 1
ATOM 666 C C . LEU A 1 86 ? 48.369 -20.962 -26.426 1.00 51.22 86 LEU A C 1
ATOM 668 O O . LEU A 1 86 ? 47.904 -20.092 -27.200 1.00 51.22 86 LEU A O 1
#

Secondary structure (DSSP, 8-state):
-HHHHHHHHHHHHHHHHHHHHHHHHHHHHHHHHHHHHHHTSPPPPHHHHHHHHHHHHHHHGGG-HHHH---GGG-TTPPP------

Foldseek 3Di:
DVVVVVVVVVVVVVVVVVVVVVVVVVVVVVVVVVVVVVVPDDDDDPVVVVVVVVVVCVVCQVVDCVNVPDDLVPDPPRDDPPPPPD

Nearest PDB structures (foldseek):
  6rmv-assembly1_B  TM=9.405E-01  e=9.002E-05  Mus musculus
  8j6j-assembly1_G  TM=9.349E-01  e=2.057E-04  Homo sapiens
  3uzs-assembly1_G  TM=9.315E-01  e=2.576E-04  Bos taurus
  8jlj-assembly1_Y  TM=8.600E-01  e=2.576E-04  Homo sapiens
  8ddx-assembly1_J  TM=8.979E-01  e=5.065E-04  Homo sapiens